Protein AF-A0A6G1IU96-F1 (afdb_monomer_lite)

Foldseek 3Di:
DDDDDDDDDDDDDDDDDDDDDDDDDDDDDDDDDDDDDDDDDDDDDDDDDDDDDDDDDPDPDPPDPPPPPPPDDDCPPVVVVVVVVVVVVVVVVVVVVVVLLVLQVPQPPHPNPDPDDDDDPPPDSVRSVVSSVVSVVVVVVVVVVVVVVVVVVVVVVVVVVVD

Organism: NCBI:txid1168545

Sequence (163 aa):
MEYTFDTFPTVSPLASPTEAPGTFPLFESPSPEYSPKHEPSSPTPTPAWPQEPVPHRPARRGGRPRLNRSISDQSSCSDKGRIAHKQVERKYREGLNAELDRLRRSIPTLPRGDEGKFGHARLSKTMVLASAIDYIHKIEQEREVALQELERLREIRARRQRQ

Secondary structure (DSSP, 8-state):
-----PPPPPPPPPPPP-------------------------------------------------------SSSHHHHHHHHHHHHHHHHHHHHHHHHHHHHHHH-TTS----SSSS------HHHHHHHHHHHHHHHHHHHHHHHHHHHHHHHHHHHHTT-

Radius of gyration: 34.53 Å; chains: 1; bounding box: 59×48×107 Å

Structure (mmCIF, N/CA/C/O backbone):
data_AF-A0A6G1IU96-F1
#
_entry.id   AF-A0A6G1IU96-F1
#
loop_
_atom_site.group_PDB
_atom_site.id
_atom_sit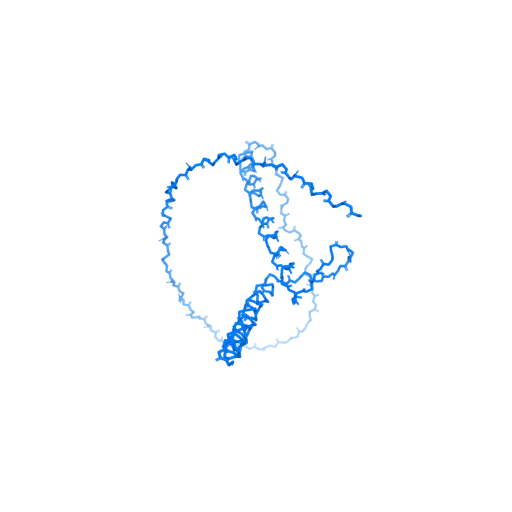e.type_symbol
_atom_site.label_atom_id
_atom_site.label_alt_id
_atom_site.label_comp_id
_atom_site.label_asym_id
_atom_site.label_entity_id
_atom_site.label_seq_id
_atom_site.pdbx_PDB_ins_code
_atom_site.Cartn_x
_atom_site.Cartn_y
_atom_site.Cartn_z
_atom_site.occupancy
_atom_site.B_iso_or_equiv
_atom_site.auth_seq_id
_atom_site.auth_comp_id
_atom_site.auth_asym_id
_atom_site.auth_atom_id
_atom_site.pdbx_PDB_model_num
ATOM 1 N N . MET A 1 1 ? 24.244 -17.919 41.142 1.00 51.38 1 MET A N 1
ATOM 2 C CA . MET A 1 1 ? 24.063 -17.510 39.734 1.00 51.38 1 MET A CA 1
ATOM 3 C C . MET A 1 1 ? 24.322 -16.019 39.688 1.00 51.38 1 MET A C 1
ATOM 5 O O . MET A 1 1 ? 23.426 -15.245 39.998 1.00 51.38 1 MET A O 1
ATOM 9 N N . GLU A 1 2 ? 25.574 -15.637 39.462 1.00 51.53 2 GLU A N 1
ATOM 10 C CA . GLU A 1 2 ? 25.982 -14.233 39.409 1.00 51.53 2 GLU A CA 1
ATOM 11 C C . GLU A 1 2 ? 25.766 -13.724 37.983 1.00 51.53 2 GLU A C 1
ATOM 13 O O . GLU A 1 2 ? 26.271 -14.313 37.031 1.00 51.53 2 GLU A O 1
ATOM 18 N N . TYR A 1 3 ? 24.943 -12.686 37.834 1.00 51.50 3 TYR A N 1
ATOM 19 C CA . TYR A 1 3 ? 24.661 -12.054 36.548 1.00 51.50 3 TYR A CA 1
ATOM 20 C C . TYR A 1 3 ? 25.637 -10.895 36.341 1.00 51.50 3 TYR A C 1
ATOM 22 O O . TYR A 1 3 ? 25.484 -9.829 36.937 1.00 51.50 3 TYR A O 1
ATOM 30 N N . THR A 1 4 ? 26.640 -11.100 35.491 1.00 61.41 4 THR A N 1
ATOM 31 C CA . THR A 1 4 ? 27.487 -10.033 34.953 1.00 61.41 4 THR A CA 1
ATOM 32 C C . THR A 1 4 ? 26.730 -9.315 33.836 1.00 61.41 4 THR A C 1
ATOM 34 O O . THR A 1 4 ? 26.402 -9.920 32.818 1.00 61.41 4 THR A O 1
ATOM 37 N N . PHE A 1 5 ? 26.425 -8.032 34.031 1.00 55.56 5 PHE A N 1
ATOM 38 C CA . PHE A 1 5 ? 25.912 -7.167 32.969 1.00 55.56 5 PHE A CA 1
ATOM 39 C C . PHE A 1 5 ? 27.075 -6.727 32.074 1.00 55.56 5 PHE A C 1
ATOM 41 O O . PHE A 1 5 ? 27.964 -6.003 32.523 1.00 55.56 5 PHE A O 1
ATOM 48 N N . ASP A 1 6 ? 27.056 -7.150 30.811 1.00 55.53 6 ASP A N 1
ATOM 49 C CA . ASP A 1 6 ? 27.991 -6.661 29.802 1.00 55.53 6 ASP A CA 1
ATOM 50 C C . ASP A 1 6 ? 27.738 -5.179 29.506 1.00 55.53 6 ASP A C 1
ATOM 52 O O . ASP A 1 6 ? 26.623 -4.731 29.226 1.00 55.53 6 ASP A O 1
ATOM 56 N N . THR A 1 7 ? 28.818 -4.410 29.590 1.00 66.81 7 THR A N 1
ATOM 57 C CA . THR A 1 7 ? 28.872 -2.982 29.284 1.00 66.81 7 THR A CA 1
ATOM 58 C C . THR A 1 7 ? 28.918 -2.804 27.767 1.00 66.81 7 THR A C 1
ATOM 60 O O . THR A 1 7 ? 29.871 -3.228 27.117 1.00 66.81 7 THR A O 1
ATOM 63 N N . PHE A 1 8 ? 27.895 -2.176 27.186 1.00 59.31 8 PHE A N 1
ATOM 64 C CA . PHE A 1 8 ? 27.873 -1.842 25.759 1.00 59.31 8 PHE A CA 1
ATOM 65 C C . PHE A 1 8 ? 28.824 -0.670 25.451 1.00 59.31 8 PHE A C 1
ATOM 67 O O . PHE A 1 8 ? 28.847 0.304 26.208 1.00 59.31 8 PHE A O 1
ATOM 74 N N . PRO A 1 9 ? 29.583 -0.703 24.338 1.00 57.72 9 PRO A N 1
ATOM 75 C CA . PRO A 1 9 ? 30.444 0.406 23.954 1.00 57.72 9 PRO A CA 1
ATOM 76 C C . PRO A 1 9 ? 29.637 1.587 23.394 1.00 57.72 9 PRO A C 1
ATOM 78 O O . PRO A 1 9 ? 28.821 1.448 22.482 1.00 57.72 9 PRO A O 1
ATOM 81 N N . THR A 1 10 ? 29.924 2.767 23.941 1.00 57.56 10 THR A N 1
ATOM 82 C CA . THR A 1 10 ? 29.482 4.088 23.485 1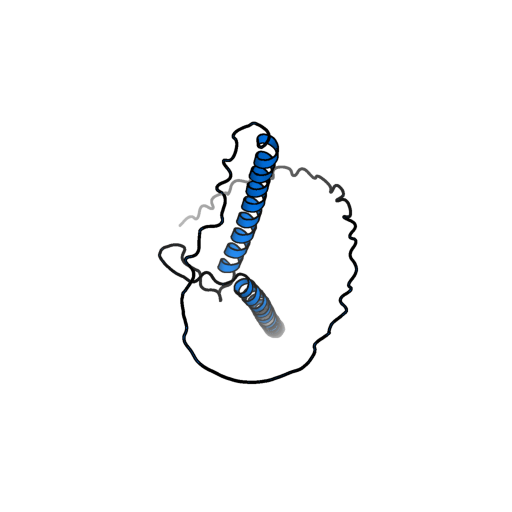.00 57.56 10 THR A CA 1
ATOM 83 C C . THR A 1 10 ? 29.947 4.358 22.053 1.00 57.56 10 THR A C 1
ATOM 85 O O . THR A 1 10 ? 31.146 4.438 21.792 1.00 57.56 10 THR A O 1
ATOM 88 N N . VAL A 1 11 ? 29.004 4.555 21.130 1.00 63.59 11 VAL A N 1
ATOM 89 C CA . VAL A 1 11 ? 29.277 5.092 19.790 1.00 63.59 11 VAL A CA 1
ATOM 90 C C . VAL A 1 11 ? 29.044 6.604 19.779 1.00 63.59 11 VAL A C 1
ATOM 92 O O . VAL A 1 11 ? 27.946 7.082 20.059 1.00 63.59 11 VAL A O 1
ATOM 95 N N . SER A 1 12 ? 30.097 7.361 19.471 1.00 64.38 12 SER A N 1
ATOM 96 C CA . SER A 1 12 ? 30.049 8.814 19.271 1.00 64.38 12 SER A CA 1
ATOM 97 C C . SER A 1 12 ? 29.332 9.172 17.959 1.00 64.38 12 SER A C 1
ATOM 99 O O . SER A 1 12 ? 29.565 8.502 16.949 1.00 64.38 12 SER A O 1
ATOM 101 N N . PRO A 1 13 ? 28.510 10.237 17.914 1.00 58.91 13 PRO A N 1
ATOM 102 C CA . PRO A 1 13 ? 27.859 10.668 16.681 1.00 58.91 13 PRO A CA 1
ATOM 103 C C . PRO A 1 13 ? 28.824 11.462 15.783 1.00 58.91 13 PRO A C 1
ATOM 105 O O . PRO A 1 13 ? 29.422 12.454 16.198 1.00 58.91 13 PRO A O 1
ATOM 108 N N . LEU A 1 14 ? 28.954 11.005 14.535 1.00 51.31 14 LEU A N 1
ATOM 109 C CA . LEU A 1 14 ? 29.665 11.667 13.441 1.00 51.31 14 LEU A CA 1
ATOM 110 C C . LEU A 1 14 ? 28.812 12.815 12.876 1.00 51.31 14 LEU A C 1
ATOM 112 O O . LEU A 1 14 ? 27.608 12.669 12.675 1.00 51.31 14 LEU A O 1
ATOM 116 N N . ALA A 1 15 ? 29.464 13.953 12.647 1.00 46.91 15 ALA A N 1
ATOM 117 C CA . ALA A 1 15 ? 28.887 15.231 12.255 1.00 46.91 15 ALA A CA 1
ATOM 118 C C . ALA A 1 15 ? 28.085 15.204 10.938 1.00 46.91 15 ALA A C 1
ATOM 120 O O . ALA A 1 15 ? 28.508 14.624 9.938 1.00 46.91 15 ALA A O 1
ATOM 121 N N . SER A 1 16 ? 26.964 15.926 10.938 1.00 47.56 16 SER A N 1
ATOM 122 C CA . SER A 1 16 ? 26.164 16.273 9.761 1.00 47.56 16 SER A CA 1
ATOM 123 C C . SER A 1 16 ? 26.735 17.510 9.055 1.00 47.56 16 SER A C 1
ATOM 125 O O . SER A 1 16 ? 26.934 18.529 9.720 1.00 47.56 16 SER A O 1
ATOM 127 N N . PRO A 1 17 ? 26.915 17.506 7.724 1.00 55.84 17 PRO A N 1
ATOM 128 C CA . PRO A 1 17 ? 26.960 18.737 6.949 1.00 55.84 17 PRO A CA 1
ATOM 129 C C . PRO A 1 17 ? 25.541 19.165 6.545 1.00 55.84 17 PRO A C 1
ATOM 131 O O . PRO A 1 17 ? 24.825 18.466 5.830 1.00 55.84 17 PRO A O 1
ATOM 134 N N . THR A 1 18 ? 25.151 20.336 7.044 1.00 48.56 18 THR A N 1
ATOM 135 C CA . THR A 1 18 ? 23.975 21.111 6.640 1.00 48.56 18 THR A CA 1
ATOM 136 C C . THR A 1 18 ? 24.271 21.809 5.312 1.00 48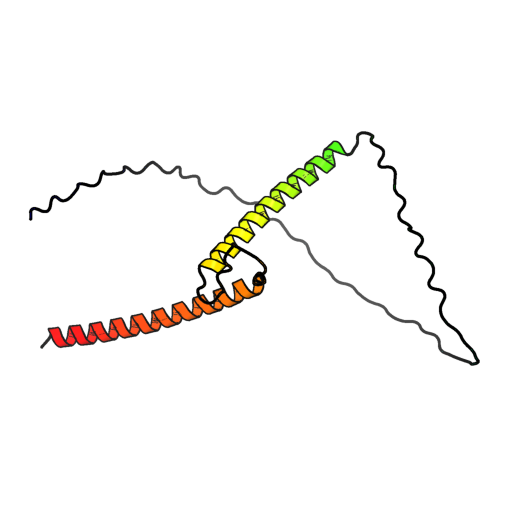.56 18 THR A C 1
ATOM 138 O O . THR A 1 18 ? 25.060 22.750 5.291 1.00 48.56 18 THR A O 1
ATOM 141 N N . GLU A 1 19 ? 23.610 21.406 4.227 1.00 44.75 19 GLU A N 1
ATOM 142 C CA . GLU A 1 19 ? 23.490 22.224 3.014 1.00 44.75 19 GLU A CA 1
ATOM 143 C C . GLU A 1 19 ? 22.021 22.583 2.774 1.00 44.75 19 GLU A C 1
ATOM 145 O O . GLU A 1 19 ? 21.124 21.739 2.775 1.00 44.75 19 GLU A O 1
ATOM 150 N N . ALA A 1 20 ? 21.797 23.887 2.643 1.00 57.66 20 ALA A N 1
ATOM 151 C CA . ALA A 1 20 ? 20.512 24.538 2.466 1.00 57.66 20 ALA A CA 1
ATOM 152 C C . ALA A 1 20 ? 20.076 24.539 0.978 1.00 57.66 20 ALA A C 1
ATOM 154 O O . ALA A 1 20 ? 20.901 24.326 0.088 1.00 57.66 20 ALA A O 1
ATOM 155 N N . PRO A 1 21 ? 18.782 24.775 0.692 1.00 48.44 21 PRO A N 1
ATOM 156 C CA . PRO A 1 21 ? 18.153 24.447 -0.585 1.00 48.44 21 PRO A CA 1
ATOM 157 C C . PRO A 1 21 ? 18.336 25.540 -1.650 1.00 48.44 21 PRO A C 1
ATOM 159 O O . PRO A 1 21 ? 17.921 26.683 -1.470 1.00 48.44 21 PRO A O 1
ATOM 162 N N . GLY A 1 22 ? 18.908 25.162 -2.795 1.00 42.25 22 GLY A N 1
ATOM 163 C CA . GLY A 1 22 ? 18.990 25.988 -3.999 1.00 42.25 22 GLY A CA 1
ATOM 164 C C . GLY A 1 22 ? 17.837 25.710 -4.966 1.00 42.25 22 GLY A C 1
ATOM 165 O O . GLY A 1 22 ? 17.818 24.688 -5.641 1.00 42.25 22 GLY A O 1
ATOM 166 N N . THR A 1 23 ? 16.880 26.635 -4.993 1.00 46.59 23 THR A N 1
ATOM 167 C CA . THR A 1 23 ? 16.119 27.147 -6.149 1.00 46.59 23 THR A CA 1
ATOM 168 C C . THR A 1 23 ? 15.955 26.227 -7.374 1.00 46.59 23 THR A C 1
ATOM 170 O O . THR A 1 23 ? 16.818 26.167 -8.247 1.00 46.59 23 THR A O 1
ATOM 173 N N . PHE A 1 24 ? 14.782 25.601 -7.515 1.00 53.94 24 PHE A N 1
ATOM 174 C CA . PHE A 1 24 ? 14.333 25.021 -8.787 1.00 53.94 24 PHE A CA 1
ATOM 175 C C . PHE A 1 24 ? 13.712 26.116 -9.676 1.00 53.94 24 PHE A C 1
ATOM 177 O O . PHE A 1 24 ? 12.872 26.870 -9.180 1.00 53.94 24 PHE A O 1
ATOM 184 N N . PRO A 1 25 ? 14.066 26.226 -10.971 1.00 49.16 25 PRO A N 1
ATOM 185 C CA . PRO A 1 25 ? 13.386 27.143 -11.875 1.00 49.16 25 PRO A CA 1
ATOM 186 C C . PRO A 1 25 ? 11.974 26.636 -12.205 1.00 49.16 25 PRO A C 1
ATOM 188 O O . PRO A 1 25 ? 11.770 25.488 -12.602 1.00 49.16 25 PRO A O 1
ATOM 191 N N . LEU A 1 26 ? 11.013 27.541 -12.027 1.00 47.16 26 LEU A N 1
ATOM 192 C CA . LEU A 1 26 ? 9.609 27.453 -12.414 1.00 47.16 26 LEU A CA 1
ATOM 193 C C . LEU A 1 26 ? 9.507 27.177 -13.924 1.00 47.16 26 LEU A C 1
ATOM 195 O O . LEU A 1 26 ? 9.834 28.039 -14.736 1.00 47.16 26 LEU A O 1
ATOM 199 N N . PHE A 1 27 ? 9.092 25.966 -14.303 1.00 45.59 27 PHE A N 1
ATOM 200 C CA . PHE A 1 27 ? 8.837 25.619 -15.700 1.00 45.59 27 PHE A CA 1
ATOM 201 C C . PHE A 1 27 ? 7.433 26.099 -16.075 1.00 45.59 27 PHE A C 1
ATOM 203 O O . PHE A 1 27 ? 6.423 25.535 -15.654 1.00 45.59 27 PHE A O 1
ATOM 210 N N . GLU A 1 28 ? 7.399 27.193 -16.821 1.00 41.34 28 GLU A N 1
ATOM 211 C CA . GLU A 1 28 ? 6.205 27.845 -17.338 1.00 41.34 28 GLU A CA 1
ATOM 212 C C . GLU A 1 28 ? 5.563 26.970 -18.429 1.00 41.34 28 GLU A C 1
ATOM 214 O O . GLU A 1 28 ? 6.213 26.539 -19.383 1.00 41.34 28 GLU A O 1
ATOM 219 N N . SER A 1 29 ? 4.282 26.649 -18.254 1.00 54.03 29 SER A N 1
ATOM 220 C CA . SER A 1 29 ? 3.480 25.881 -19.205 1.00 54.03 29 SER A CA 1
ATOM 221 C C . SER A 1 29 ? 2.753 26.833 -20.152 1.00 54.03 29 SER A C 1
ATOM 223 O O . SER A 1 29 ? 2.160 27.801 -19.676 1.00 54.03 29 SER A O 1
ATOM 225 N N . PRO A 1 30 ? 2.700 26.528 -21.458 1.00 46.88 30 PRO A N 1
ATOM 226 C CA . PRO A 1 30 ? 1.537 26.930 -22.236 1.00 46.88 30 PRO A CA 1
ATOM 227 C C . PRO A 1 30 ? 0.906 25.743 -22.981 1.00 46.88 30 PRO A C 1
ATOM 229 O O . PRO A 1 30 ? 1.428 25.228 -23.968 1.00 46.88 30 PRO A O 1
ATOM 232 N N . SER A 1 31 ? -0.276 25.348 -22.514 1.00 45.44 31 SER A N 1
ATOM 233 C CA . SER A 1 31 ? -1.398 24.914 -23.360 1.00 45.44 31 SER A CA 1
ATOM 234 C C . SER A 1 31 ? -2.485 25.977 -23.176 1.00 45.44 31 SER A C 1
ATOM 236 O O . SER A 1 31 ? -2.613 26.469 -22.051 1.00 45.44 31 SER A O 1
ATOM 238 N N . PRO A 1 32 ? -3.225 26.394 -24.218 1.00 54.31 32 PRO A N 1
ATOM 239 C CA . PRO A 1 32 ? -4.225 25.559 -24.903 1.00 54.31 32 PRO A CA 1
ATOM 240 C C . PRO A 1 32 ? -4.177 25.801 -26.446 1.00 54.31 32 PRO A C 1
ATOM 242 O O . PRO A 1 32 ? -3.294 26.499 -26.919 1.00 54.31 32 PRO A O 1
ATOM 245 N N . GLU A 1 33 ? -4.975 25.238 -27.359 1.00 33.69 33 GLU A N 1
ATOM 246 C CA . GLU A 1 33 ? -6.428 25.119 -27.353 1.00 33.69 33 GLU A CA 1
ATOM 247 C C . GLU A 1 33 ? -6.932 24.303 -28.565 1.00 33.69 33 GLU A C 1
ATOM 249 O O . GLU A 1 33 ? -6.256 24.111 -29.575 1.00 33.69 33 GLU A O 1
ATOM 254 N N . TYR A 1 34 ? -8.151 23.804 -28.401 1.00 47.03 34 TYR A N 1
ATOM 255 C CA . TYR A 1 34 ? -8.944 22.919 -29.249 1.00 47.03 34 TYR A CA 1
ATOM 256 C C . TYR A 1 34 ? -9.460 23.585 -30.544 1.00 47.03 34 TYR A C 1
ATOM 258 O O . TYR A 1 34 ? -9.914 24.726 -30.516 1.00 47.03 34 TYR A O 1
ATOM 266 N N . SER A 1 35 ? -9.580 22.821 -31.640 1.00 44.59 35 SER A N 1
ATOM 267 C CA . SER A 1 35 ? -10.675 23.006 -32.617 1.00 44.59 35 SER A CA 1
ATOM 268 C C . SER A 1 35 ? -10.891 21.790 -33.533 1.00 44.59 35 SER A C 1
ATOM 270 O O . SER A 1 35 ? -10.026 21.481 -34.351 1.00 44.59 35 SER A O 1
ATOM 272 N N . PRO A 1 36 ? -12.062 21.127 -33.448 1.00 54.78 36 PRO A N 1
ATOM 273 C CA . PRO 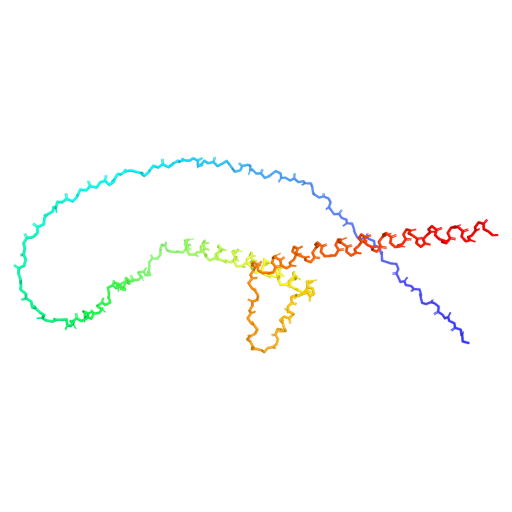A 1 36 ? -12.522 20.145 -34.428 1.00 54.78 36 PRO A CA 1
ATOM 274 C C . PRO A 1 36 ? -13.904 20.511 -35.006 1.00 54.78 36 PRO A C 1
ATOM 276 O O . PRO A 1 36 ? -14.899 20.376 -34.300 1.00 54.78 36 PRO A O 1
ATOM 279 N N . LYS A 1 37 ? -13.987 20.920 -36.283 1.00 41.66 37 LYS A N 1
ATOM 280 C CA . LYS A 1 37 ? -15.202 20.938 -37.147 1.00 41.66 37 LYS A CA 1
ATOM 281 C C . LYS A 1 37 ? -14.705 20.909 -38.612 1.00 41.66 37 LYS A C 1
ATOM 283 O O . LYS A 1 37 ? -13.760 21.626 -38.906 1.00 41.66 37 LYS A O 1
ATOM 288 N N . HIS A 1 38 ? -15.165 20.092 -39.563 1.00 36.91 38 HIS A N 1
ATOM 289 C CA . HIS A 1 38 ? -16.532 19.844 -40.026 1.00 36.91 38 HIS A CA 1
ATOM 290 C C . HIS A 1 38 ? -16.623 18.525 -40.843 1.00 36.91 38 HIS A C 1
ATOM 292 O O . HIS A 1 38 ? -15.778 18.262 -41.694 1.00 36.91 38 HIS A O 1
ATOM 298 N N . GLU A 1 39 ? -17.681 17.745 -40.613 1.00 39.25 39 GLU A N 1
ATOM 299 C CA . GLU A 1 39 ? -18.346 16.842 -41.582 1.00 39.25 39 GLU A CA 1
ATOM 300 C C . GLU A 1 39 ? -19.373 17.652 -42.423 1.00 39.25 39 GLU A C 1
ATOM 302 O O . GLU A 1 39 ? -19.584 18.824 -42.091 1.00 39.25 39 GLU A O 1
ATOM 307 N N . PRO A 1 40 ? -20.173 17.088 -43.363 1.00 54.06 40 PRO A N 1
ATOM 308 C CA . PRO A 1 40 ? -20.043 15.909 -44.245 1.00 54.06 40 PRO A CA 1
ATOM 309 C C . PRO A 1 40 ? -20.412 16.243 -45.719 1.00 54.06 40 PRO A C 1
ATOM 311 O O . PRO A 1 40 ? -20.987 17.291 -46.009 1.00 54.06 40 PRO A O 1
ATOM 314 N N . SER A 1 41 ? -20.187 15.338 -46.681 1.00 36.09 41 SER A N 1
ATOM 315 C CA . SER A 1 41 ? -20.925 15.357 -47.966 1.00 36.09 41 SER A CA 1
ATOM 316 C C . SER A 1 41 ? -21.003 13.962 -48.592 1.00 36.09 41 SER A C 1
ATOM 318 O O . SER A 1 41 ? -20.053 13.496 -49.214 1.00 36.09 41 SER A O 1
ATOM 320 N N . SER A 1 42 ? -22.158 13.313 -48.447 1.00 45.56 42 SER A N 1
ATOM 321 C CA . SER A 1 42 ? -22.596 12.200 -49.302 1.00 45.56 42 SER A CA 1
ATOM 322 C C . SER A 1 42 ? -23.222 12.741 -50.595 1.00 45.56 42 SER A C 1
ATOM 324 O O . SER A 1 42 ? -23.801 13.829 -50.579 1.00 45.56 42 SER A O 1
ATOM 326 N N . PRO A 1 43 ? -23.228 11.950 -51.679 1.00 48.97 43 PRO A N 1
ATOM 327 C CA . PRO A 1 43 ? -24.462 11.811 -52.452 1.00 48.97 43 PRO A CA 1
ATOM 328 C C . PRO A 1 43 ? -24.877 10.347 -52.702 1.00 48.97 43 PRO A C 1
ATOM 330 O O . PRO A 1 43 ? -24.064 9.427 -52.729 1.00 48.97 43 PRO A O 1
ATOM 333 N N . THR A 1 44 ? -26.194 10.191 -52.830 1.00 45.91 44 THR A N 1
ATOM 334 C CA . THR A 1 44 ? -27.057 8.992 -52.777 1.00 45.91 44 THR A CA 1
ATOM 335 C C . THR A 1 44 ? -27.129 8.225 -54.149 1.00 45.91 44 THR A C 1
ATOM 337 O O . THR A 1 44 ? -26.244 8.441 -54.969 1.00 45.91 44 THR A O 1
ATOM 340 N N . PRO A 1 45 ? -28.085 7.303 -54.461 1.00 52.41 45 PRO A N 1
ATOM 341 C CA . PRO A 1 45 ? -27.868 5.846 -54.615 1.00 52.41 45 PRO A CA 1
ATOM 342 C C . PRO A 1 45 ? -28.217 5.190 -55.997 1.00 52.41 45 PRO A C 1
ATOM 344 O O . PRO A 1 45 ? -28.899 5.784 -56.827 1.00 52.41 45 PRO A O 1
ATOM 347 N N . THR A 1 46 ? -27.933 3.867 -56.109 1.00 41.31 46 THR A N 1
ATOM 348 C CA . THR A 1 46 ? -28.563 2.775 -56.946 1.00 41.31 46 THR A CA 1
ATOM 349 C C . THR A 1 46 ? -28.295 2.685 -58.474 1.00 41.31 46 THR A C 1
ATOM 351 O O . THR A 1 46 ? -28.033 3.728 -59.062 1.00 41.31 46 THR A O 1
ATOM 354 N N . PRO A 1 47 ? -28.425 1.505 -59.171 1.00 50.16 47 PRO A N 1
ATOM 355 C CA . PRO A 1 47 ? -28.852 0.143 -58.745 1.00 50.16 47 PRO A CA 1
ATOM 356 C C . PRO A 1 47 ? -28.056 -1.109 -59.271 1.00 50.16 47 PRO A C 1
ATOM 358 O O . PRO A 1 47 ? -27.244 -1.025 -60.181 1.00 50.16 47 PRO A O 1
ATOM 361 N N . ALA A 1 48 ? -28.364 -2.264 -58.639 1.00 39.00 48 ALA A N 1
ATOM 362 C CA . ALA A 1 48 ? -28.299 -3.721 -58.970 1.00 39.00 48 ALA A CA 1
ATOM 363 C C . ALA A 1 48 ? -27.852 -4.204 -60.390 1.00 39.00 48 ALA A C 1
ATOM 365 O O . ALA A 1 48 ? -28.204 -3.564 -61.372 1.00 39.00 48 ALA A O 1
ATOM 366 N N . TRP A 1 49 ? -27.153 -5.333 -60.656 1.00 41.28 49 TRP A N 1
ATOM 367 C CA . TRP A 1 49 ? -27.126 -6.742 -60.157 1.00 41.28 49 TRP A CA 1
ATOM 368 C C . TRP A 1 49 ? -25.748 -7.443 -60.516 1.00 41.28 49 TRP A C 1
ATOM 370 O O . TRP A 1 49 ? -24.814 -6.714 -60.827 1.00 41.28 49 TRP A O 1
ATOM 380 N N . PRO A 1 50 ? -25.554 -8.796 -60.571 1.00 55.28 50 PRO A N 1
ATOM 381 C CA . PRO A 1 50 ? -25.127 -9.703 -59.484 1.00 55.28 50 PRO A CA 1
ATOM 382 C C . PRO A 1 50 ? -23.869 -10.601 -59.768 1.00 55.28 50 PRO A C 1
ATOM 384 O O . PRO A 1 50 ? -23.480 -10.799 -60.912 1.00 55.28 50 PRO A O 1
ATOM 387 N N . GLN A 1 51 ? -23.375 -11.272 -58.707 1.00 45.50 51 GLN A N 1
ATOM 388 C CA . GLN A 1 51 ? -22.584 -12.537 -58.628 1.00 45.50 51 GLN A CA 1
ATOM 389 C C . GLN A 1 51 ? -21.064 -12.530 -58.275 1.00 45.50 51 GLN A C 1
ATOM 391 O O . GLN A 1 51 ? -20.269 -11.737 -58.762 1.00 45.50 51 GLN A O 1
ATOM 396 N N . GLU A 1 52 ? -20.759 -13.477 -57.367 1.00 43.56 52 GLU A N 1
ATOM 397 C CA . GLU A 1 52 ? -19.555 -13.961 -56.637 1.00 43.56 52 GLU A CA 1
ATOM 398 C C . GLU A 1 52 ? -18.318 -14.405 -57.470 1.00 43.56 52 GLU A C 1
ATOM 400 O O . GLU A 1 52 ? -18.450 -14.456 -58.691 1.00 43.56 52 GLU A O 1
ATOM 405 N N . PRO A 1 53 ? -17.152 -14.838 -56.885 1.00 46.62 53 PRO A N 1
ATOM 406 C CA . PRO A 1 53 ? -16.801 -15.103 -55.465 1.00 46.62 53 PRO A CA 1
ATOM 407 C C . PRO A 1 53 ? -15.453 -14.499 -54.948 1.00 46.62 53 PRO A C 1
ATOM 409 O O . PRO A 1 53 ? -14.585 -14.057 -55.696 1.00 46.62 53 PRO A O 1
ATOM 412 N N . VAL A 1 54 ? -15.253 -14.533 -53.621 1.00 54.25 54 VAL A N 1
ATOM 413 C CA . VAL A 1 54 ? -13.997 -14.274 -52.851 1.00 54.25 54 VAL A CA 1
ATOM 414 C C . VAL A 1 54 ? -13.076 -15.530 -52.852 1.00 54.25 54 VAL A C 1
ATOM 416 O O . VAL A 1 54 ? -13.598 -16.596 -53.169 1.00 54.25 54 VAL A O 1
ATOM 419 N N . PRO A 1 55 ? -11.789 -15.554 -52.393 1.00 52.50 55 PRO A N 1
ATOM 420 C CA . PRO A 1 55 ? -10.833 -14.498 -52.012 1.00 52.50 55 PRO A CA 1
ATOM 421 C C . PRO A 1 55 ? -9.364 -14.760 -52.484 1.00 52.50 55 PRO A C 1
ATOM 423 O O . PRO A 1 55 ? -8.709 -15.693 -52.017 1.00 52.50 55 PRO A O 1
ATOM 426 N N . HIS A 1 56 ? -8.733 -13.876 -53.268 1.00 51.31 56 HIS A N 1
ATOM 427 C CA . HIS A 1 56 ? -7.261 -13.890 -53.385 1.00 51.31 56 HIS A CA 1
ATOM 428 C C . HIS A 1 56 ? -6.636 -12.972 -52.335 1.00 51.31 56 HIS A C 1
ATOM 430 O O . HIS A 1 56 ? -6.595 -11.756 -52.491 1.00 51.31 56 HIS A O 1
ATOM 436 N N . ARG A 1 57 ? -6.135 -13.566 -51.245 1.00 59.59 57 ARG A N 1
ATOM 437 C CA . ARG A 1 57 ? -5.309 -12.878 -50.243 1.00 59.59 57 ARG A CA 1
ATOM 438 C C . ARG A 1 57 ? -4.022 -12.409 -50.943 1.00 59.59 57 ARG A C 1
ATOM 440 O O . ARG A 1 57 ? -3.221 -13.267 -51.321 1.00 59.59 57 ARG A O 1
ATOM 447 N N . PRO A 1 58 ? -3.778 -11.101 -51.144 1.00 55.25 58 PRO A N 1
ATOM 448 C CA . PRO A 1 58 ? -2.540 -10.678 -51.773 1.00 55.25 58 PRO A CA 1
ATOM 449 C C . PRO A 1 58 ? -1.388 -10.992 -50.819 1.00 55.25 58 PRO A C 1
ATOM 451 O O . PRO A 1 58 ? -1.392 -10.594 -49.649 1.00 55.25 58 PRO A O 1
ATOM 454 N N . ALA A 1 59 ? -0.409 -11.743 -51.324 1.00 59.38 59 ALA A N 1
ATOM 455 C CA . ALA A 1 59 ? 0.852 -11.988 -50.649 1.00 59.38 59 ALA A CA 1
ATOM 456 C C . ALA A 1 59 ? 1.409 -10.647 -50.155 1.00 59.38 59 ALA A C 1
ATOM 458 O O . ALA A 1 59 ? 1.652 -9.736 -50.950 1.00 59.38 59 ALA A O 1
ATOM 459 N N . ARG A 1 60 ? 1.577 -10.505 -48.834 1.00 60.38 60 ARG A N 1
ATOM 460 C CA . ARG A 1 60 ? 2.197 -9.326 -48.225 1.00 60.38 60 ARG A CA 1
ATOM 461 C C . ARG A 1 60 ? 3.645 -9.247 -48.703 1.00 60.38 60 ARG A C 1
ATOM 463 O O . ARG A 1 60 ? 4.543 -9.818 -48.091 1.00 60.38 60 ARG A O 1
ATOM 470 N N . ARG A 1 61 ? 3.865 -8.545 -49.814 1.00 60.31 61 ARG A N 1
ATOM 471 C CA . ARG A 1 61 ? 5.189 -8.125 -50.269 1.00 60.31 61 ARG A CA 1
ATOM 472 C C . ARG A 1 61 ? 5.770 -7.245 -49.167 1.00 60.31 61 ARG A C 1
ATOM 474 O O . ARG A 1 61 ? 5.184 -6.224 -48.812 1.00 60.31 61 ARG A O 1
ATOM 481 N N . GLY A 1 62 ? 6.874 -7.691 -48.574 1.00 61.41 62 GLY A N 1
ATOM 482 C CA . GLY A 1 62 ? 7.595 -6.970 -47.532 1.00 61.41 62 GLY A CA 1
ATOM 483 C C . GLY A 1 62 ? 8.066 -5.611 -48.041 1.00 61.41 62 GLY A C 1
ATOM 484 O O . GLY A 1 62 ? 9.143 -5.495 -48.607 1.00 61.41 62 GLY A O 1
ATOM 485 N N . GLY A 1 63 ? 7.254 -4.579 -47.825 1.00 57.25 63 GLY A N 1
ATOM 486 C CA . GLY A 1 63 ? 7.547 -3.186 -48.157 1.00 57.25 63 GLY A CA 1
ATOM 487 C C . GLY A 1 63 ? 8.348 -2.470 -47.074 1.00 57.25 63 GLY A C 1
ATOM 488 O O . GLY A 1 63 ? 8.018 -1.344 -46.718 1.00 57.25 63 GLY A O 1
ATOM 489 N N . ARG A 1 64 ? 9.376 -3.107 -46.503 1.00 67.25 64 ARG A N 1
ATOM 490 C CA . ARG A 1 64 ? 10.380 -2.370 -45.726 1.00 67.25 64 ARG A CA 1
ATOM 491 C C . ARG A 1 64 ? 11.670 -2.350 -46.530 1.00 67.25 64 ARG A C 1
ATOM 493 O O . ARG A 1 64 ? 12.360 -3.369 -46.551 1.00 67.25 64 ARG A O 1
ATOM 500 N N . PRO A 1 65 ? 12.014 -1.219 -47.168 1.00 61.44 65 PRO A N 1
ATOM 501 C CA . PRO A 1 65 ? 13.359 -1.016 -47.669 1.00 61.44 65 PRO A CA 1
ATOM 502 C C . PRO A 1 65 ? 14.326 -1.274 -46.512 1.00 61.44 65 PRO A C 1
ATOM 504 O O . PRO A 1 65 ? 14.265 -0.596 -45.482 1.00 61.44 65 PRO A O 1
ATOM 507 N N . ARG A 1 66 ? 15.194 -2.284 -46.638 1.00 65.25 66 ARG A N 1
ATOM 508 C CA . ARG A 1 66 ? 16.376 -2.366 -45.779 1.00 65.25 66 ARG A CA 1
ATOM 509 C C . ARG A 1 66 ? 17.297 -1.261 -46.268 1.00 65.25 66 ARG A C 1
ATOM 511 O O . ARG A 1 66 ? 18.106 -1.480 -47.160 1.00 65.25 66 ARG A O 1
ATOM 518 N N . LEU A 1 67 ? 17.082 -0.051 -45.750 1.00 58.78 67 LEU A N 1
ATOM 519 C CA . LEU A 1 67 ? 18.009 1.049 -45.946 1.00 58.78 67 LEU A CA 1
ATOM 520 C C . LEU A 1 67 ? 19.345 0.542 -45.407 1.00 58.78 67 LEU A C 1
ATOM 522 O O . LEU A 1 67 ? 19.473 0.277 -44.208 1.00 58.78 67 LEU A O 1
ATOM 526 N N . ASN A 1 68 ? 20.298 0.324 -46.308 1.00 52.09 68 ASN A N 1
ATOM 527 C CA . ASN A 1 68 ? 21.686 0.126 -45.948 1.00 52.09 68 ASN A CA 1
ATOM 528 C C . ASN A 1 68 ? 22.065 1.326 -45.084 1.00 52.09 68 ASN A C 1
ATOM 530 O O . ASN A 1 68 ? 22.171 2.446 -45.577 1.00 52.09 68 ASN A O 1
ATOM 534 N N . ARG A 1 69 ? 22.156 1.088 -43.772 1.00 53.31 69 ARG A N 1
ATOM 535 C CA . ARG A 1 69 ? 22.659 2.037 -42.787 1.00 53.31 69 ARG A CA 1
ATOM 536 C C . ARG A 1 69 ? 24.102 2.291 -43.190 1.00 53.31 69 ARG A C 1
ATOM 538 O O . ARG A 1 69 ? 24.978 1.509 -42.839 1.00 53.31 69 ARG A O 1
ATOM 545 N N . SER A 1 70 ? 24.312 3.318 -44.005 1.00 42.03 70 SER A N 1
ATOM 546 C CA . SER A 1 70 ? 25.627 3.807 -44.373 1.00 42.03 70 SER A CA 1
ATOM 547 C C . SER A 1 70 ? 26.355 4.127 -43.077 1.00 42.03 70 SER A C 1
ATOM 549 O O . SER A 1 70 ? 25.993 5.033 -42.326 1.00 42.03 70 SER A O 1
ATOM 551 N N . ILE A 1 71 ? 27.341 3.289 -42.787 1.00 54.28 71 ILE A N 1
ATOM 552 C CA . ILE A 1 71 ? 28.357 3.495 -41.770 1.00 54.28 71 ILE A CA 1
ATOM 553 C C . ILE A 1 71 ? 29.202 4.656 -42.298 1.00 54.28 71 ILE A C 1
ATOM 555 O O . ILE A 1 71 ? 30.169 4.465 -43.025 1.00 54.28 71 ILE A O 1
ATOM 559 N N . SER A 1 72 ? 28.742 5.878 -42.065 1.00 47.44 72 SER A N 1
ATOM 560 C CA . SER A 1 72 ? 29.498 7.106 -42.305 1.00 47.44 72 SER A CA 1
ATOM 561 C C . SER A 1 72 ? 29.021 8.149 -41.300 1.00 47.44 72 SER A C 1
ATOM 563 O O . SER A 1 72 ? 28.066 8.888 -41.522 1.00 47.44 72 SER A O 1
ATOM 565 N N . ASP A 1 73 ? 29.625 8.076 -40.116 1.00 51.72 73 ASP A N 1
ATOM 566 C CA . ASP A 1 73 ? 30.151 9.214 -39.355 1.00 51.72 73 ASP A CA 1
ATOM 567 C C . ASP A 1 73 ? 29.286 10.463 -39.131 1.00 51.72 73 ASP A C 1
ATOM 569 O O . ASP A 1 73 ? 29.809 11.567 -39.015 1.00 51.72 73 ASP A O 1
ATOM 573 N N . GLN A 1 74 ? 27.973 10.305 -38.936 1.00 50.69 74 GLN A N 1
ATOM 574 C CA . GLN A 1 74 ? 27.136 11.355 -38.321 1.00 50.69 74 GLN A CA 1
ATOM 575 C C . GLN A 1 74 ? 26.173 10.853 -37.226 1.00 50.69 74 GLN A C 1
ATOM 577 O O . GLN A 1 74 ? 25.311 11.595 -36.761 1.00 50.69 74 GLN A O 1
ATOM 582 N N . SER A 1 75 ? 26.306 9.604 -36.755 1.00 51.16 75 SER A N 1
ATOM 583 C CA . SER A 1 75 ? 25.432 9.046 -35.701 1.00 51.16 75 SER A CA 1
ATOM 584 C C . SER A 1 75 ? 26.057 8.992 -34.303 1.00 51.16 75 SER A C 1
ATOM 586 O O . SER A 1 75 ? 25.376 8.637 -33.342 1.00 51.16 75 SER A O 1
ATOM 588 N N . SER A 1 76 ? 27.331 9.356 -34.139 1.00 53.62 76 SER A N 1
ATOM 589 C CA . SER A 1 76 ? 28.035 9.175 -32.862 1.00 53.62 76 SER A CA 1
ATOM 590 C C . SER A 1 76 ? 27.619 10.172 -31.772 1.00 53.62 76 SER A C 1
ATOM 592 O O . SER A 1 76 ? 27.817 9.878 -30.595 1.00 53.62 76 SER A O 1
ATOM 594 N N . CYS A 1 77 ? 27.012 11.316 -32.112 1.00 54.44 77 CYS A N 1
ATOM 595 C CA . CYS A 1 77 ? 26.531 12.288 -31.124 1.00 54.44 77 CYS A CA 1
ATOM 596 C C . CYS A 1 77 ? 25.102 11.982 -30.630 1.00 54.44 77 CYS A C 1
ATOM 598 O O . CYS A 1 77 ? 24.845 12.050 -29.428 1.00 54.44 77 CYS A O 1
ATOM 600 N N . SER A 1 78 ? 24.185 11.566 -31.514 1.00 59.44 78 SER A N 1
ATOM 601 C CA . SER A 1 78 ? 22.787 11.296 -31.138 1.00 59.44 78 SER A CA 1
ATOM 602 C C . SER A 1 78 ? 22.588 9.927 -30.477 1.00 59.44 78 SER A C 1
ATOM 604 O O . SER A 1 78 ? 21.760 9.801 -29.572 1.00 59.44 78 SER A O 1
ATOM 606 N N . ASP A 1 79 ? 23.382 8.914 -30.848 1.00 61.56 79 ASP A N 1
ATOM 607 C CA . ASP A 1 79 ? 23.320 7.595 -30.210 1.00 61.56 79 ASP A CA 1
ATOM 608 C C . ASP A 1 79 ? 23.854 7.644 -28.771 1.00 61.56 79 ASP A C 1
ATOM 610 O O . ASP A 1 79 ? 23.266 7.027 -27.884 1.00 61.56 79 ASP A O 1
ATOM 614 N N . LYS A 1 80 ? 24.891 8.449 -28.493 1.00 65.94 80 LYS A N 1
ATOM 615 C CA . LYS A 1 80 ? 25.399 8.658 -27.124 1.00 65.94 80 LYS A CA 1
ATOM 616 C C . LYS A 1 80 ? 24.349 9.308 -26.220 1.00 65.94 80 LYS A C 1
ATOM 618 O O . LYS A 1 80 ? 24.114 8.811 -25.121 1.00 65.94 80 LYS A O 1
ATOM 623 N N . GLY A 1 81 ? 23.655 10.344 -26.704 1.00 73.25 81 GLY A N 1
ATOM 624 C CA . GLY A 1 81 ? 22.550 10.979 -25.974 1.00 73.25 81 GLY A CA 1
ATOM 625 C C . GLY A 1 81 ? 21.381 10.021 -25.713 1.00 73.25 81 GLY A C 1
ATOM 626 O O . GLY A 1 81 ? 20.849 9.971 -24.604 1.00 73.25 81 GLY A O 1
ATOM 627 N N . ARG A 1 82 ? 21.025 9.179 -26.694 1.00 79.31 82 ARG A N 1
ATOM 628 C CA . ARG A 1 82 ? 19.988 8.143 -26.532 1.00 79.31 82 ARG A CA 1
ATOM 629 C C . ARG A 1 82 ? 20.398 7.043 -25.551 1.00 79.31 82 ARG A C 1
ATOM 631 O O . ARG A 1 82 ? 19.552 6.577 -24.791 1.00 79.31 82 ARG A O 1
ATOM 638 N N . ILE A 1 83 ? 21.658 6.605 -25.565 1.00 78.62 83 ILE A N 1
ATOM 639 C CA . ILE A 1 83 ? 22.179 5.592 -24.632 1.00 78.62 83 ILE A CA 1
ATOM 640 C C . ILE A 1 83 ? 22.181 6.146 -23.203 1.00 78.62 83 ILE A C 1
ATOM 642 O O . ILE A 1 83 ? 21.647 5.490 -22.308 1.00 78.62 83 ILE A O 1
ATOM 646 N N . ALA A 1 84 ? 22.687 7.368 -23.009 1.00 89.06 84 ALA A N 1
ATOM 647 C CA . ALA A 1 84 ? 22.678 8.041 -21.712 1.00 89.06 84 ALA A CA 1
ATOM 648 C C . ALA A 1 84 ? 21.246 8.235 -21.183 1.00 89.06 84 ALA A C 1
ATOM 650 O O . ALA A 1 84 ? 20.954 7.860 -20.048 1.00 89.06 84 ALA A O 1
ATOM 651 N N . HIS A 1 85 ? 20.314 8.708 -22.021 1.00 92.56 85 HIS A N 1
ATOM 652 C CA . HIS A 1 85 ? 18.907 8.840 -21.631 1.00 92.56 85 HIS A CA 1
ATOM 653 C C . HIS A 1 85 ? 18.302 7.487 -21.233 1.00 92.56 85 HIS A C 1
ATOM 655 O O . HIS A 1 85 ? 17.640 7.387 -20.199 1.00 92.56 85 HIS A O 1
ATOM 661 N N . LYS A 1 86 ? 18.522 6.424 -22.015 1.00 95.00 86 LYS A N 1
ATOM 662 C CA . LYS A 1 86 ? 18.012 5.085 -21.679 1.00 95.00 86 LYS A CA 1
ATOM 663 C C . LYS A 1 86 ? 18.549 4.581 -20.343 1.00 95.00 86 LYS A C 1
ATOM 665 O O . LYS A 1 86 ? 17.823 3.887 -19.637 1.00 95.00 86 LYS A O 1
ATOM 670 N N . GLN A 1 87 ? 19.797 4.900 -20.007 1.00 94.94 87 GLN A N 1
ATOM 671 C CA . GLN A 1 87 ? 20.397 4.516 -18.734 1.00 94.94 87 GLN A CA 1
ATOM 672 C C . GLN A 1 87 ? 19.756 5.262 -17.559 1.00 94.94 87 GLN A C 1
ATOM 674 O O . GLN A 1 87 ? 19.394 4.621 -16.573 1.00 94.94 87 GLN A O 1
ATOM 679 N N . VAL A 1 88 ? 19.560 6.578 -17.680 1.00 95.50 88 VAL A N 1
ATOM 680 C CA . VAL A 1 88 ? 18.878 7.384 -16.652 1.00 95.50 88 VAL A CA 1
ATOM 681 C C . VAL A 1 88 ? 17.436 6.911 -16.456 1.00 95.50 88 VAL A C 1
ATOM 683 O O . VAL A 1 88 ? 17.032 6.628 -15.331 1.00 95.50 88 VAL A O 1
ATOM 686 N N . GLU A 1 89 ? 16.688 6.729 -17.546 1.00 97.25 89 GLU A N 1
ATOM 687 C CA . GLU A 1 89 ? 15.301 6.245 -17.509 1.00 97.25 89 GLU A CA 1
ATOM 688 C C . GLU A 1 89 ? 15.201 4.844 -16.895 1.00 97.25 89 GLU A C 1
ATOM 690 O O . GLU A 1 89 ? 14.299 4.555 -16.109 1.00 97.25 89 GLU A 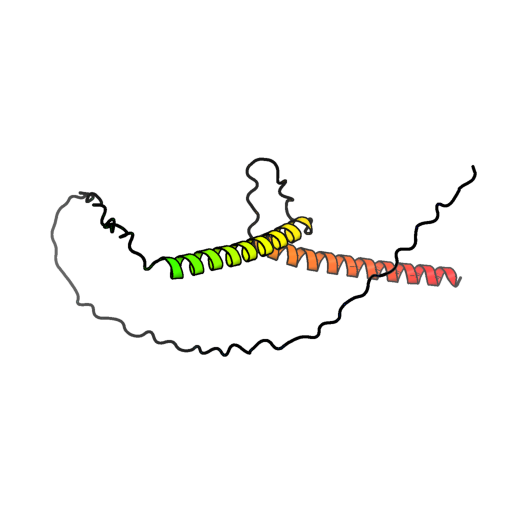O 1
ATOM 695 N N . ARG A 1 90 ? 16.144 3.954 -17.227 1.00 96.62 90 ARG A N 1
ATOM 696 C CA . ARG A 1 90 ? 16.196 2.615 -16.638 1.00 96.62 90 ARG A CA 1
ATOM 697 C C . ARG A 1 90 ? 16.413 2.692 -15.129 1.00 96.62 90 ARG A C 1
ATOM 699 O O . ARG A 1 90 ? 15.623 2.102 -14.400 1.00 96.62 90 ARG A O 1
ATOM 706 N N . LYS A 1 91 ? 17.418 3.450 -14.676 1.00 97.31 91 LYS A N 1
ATOM 707 C CA . LYS A 1 91 ? 17.703 3.640 -13.246 1.00 97.31 91 LYS A CA 1
ATOM 708 C C . LYS A 1 91 ? 16.482 4.198 -12.507 1.00 97.31 91 LYS A C 1
ATOM 710 O O . LYS A 1 91 ? 16.157 3.727 -11.421 1.00 97.31 91 LYS A O 1
ATOM 715 N N . TYR A 1 92 ? 15.777 5.159 -13.109 1.00 97.94 92 TYR A N 1
ATOM 716 C CA . TYR A 1 92 ? 14.540 5.708 -12.551 1.00 97.94 92 TYR A CA 1
ATOM 717 C C . TYR A 1 92 ? 13.449 4.634 -12.398 1.00 97.94 92 TYR A C 1
ATOM 719 O O . TYR A 1 92 ? 12.888 4.467 -11.315 1.00 97.94 92 TYR A O 1
ATOM 727 N N . ARG A 1 93 ? 13.188 3.842 -13.448 1.00 97.56 93 ARG A N 1
ATOM 728 C CA . ARG A 1 93 ? 12.195 2.753 -13.393 1.00 97.56 93 ARG A CA 1
ATOM 729 C C . ARG A 1 93 ? 12.564 1.652 -12.407 1.00 97.56 93 ARG A C 1
ATOM 731 O O . ARG A 1 93 ? 11.666 1.072 -11.802 1.00 97.56 93 ARG A O 1
ATOM 738 N N . GLU A 1 94 ? 13.846 1.330 -12.282 1.00 96.38 94 GLU A N 1
ATOM 739 C CA . GLU A 1 94 ? 14.351 0.358 -11.310 1.00 96.38 94 GLU A CA 1
ATOM 740 C C . GLU A 1 94 ? 14.082 0.829 -9.879 1.00 96.38 94 GLU A C 1
ATOM 742 O O . GLU A 1 94 ? 13.507 0.067 -9.105 1.00 96.38 94 GLU A O 1
ATOM 747 N N . GLY A 1 95 ? 14.385 2.094 -9.562 1.00 96.00 95 GLY A N 1
ATOM 748 C CA . GLY A 1 95 ? 14.068 2.694 -8.261 1.00 96.00 95 GLY A CA 1
ATOM 749 C C . GLY A 1 95 ? 12.570 2.668 -7.952 1.00 96.00 95 GLY A C 1
ATOM 750 O O . GLY A 1 95 ? 12.159 2.152 -6.915 1.00 96.00 95 GLY A O 1
ATOM 751 N N . LEU A 1 96 ? 11.740 3.107 -8.902 1.00 96.62 96 LEU A N 1
ATOM 752 C CA . LEU A 1 96 ? 10.281 3.092 -8.752 1.00 96.62 96 LEU A CA 1
ATOM 753 C C . LEU A 1 96 ? 9.736 1.675 -8.531 1.00 96.62 96 LEU A C 1
ATOM 755 O O . LEU A 1 96 ? 8.854 1.456 -7.702 1.00 96.62 96 LEU A O 1
ATOM 759 N N . ASN A 1 97 ? 10.233 0.691 -9.281 1.00 94.12 97 ASN A N 1
ATOM 760 C CA . ASN A 1 97 ? 9.793 -0.690 -9.104 1.00 94.12 97 ASN A CA 1
ATOM 761 C C . ASN A 1 97 ? 10.261 -1.260 -7.756 1.00 94.12 97 ASN A C 1
ATOM 763 O O . ASN A 1 97 ? 9.488 -1.974 -7.125 1.00 94.12 97 ASN A O 1
ATOM 767 N N . ALA A 1 98 ? 11.462 -0.908 -7.284 1.00 93.69 98 ALA A N 1
ATOM 768 C CA . ALA A 1 98 ? 11.944 -1.313 -5.965 1.00 93.69 98 ALA A CA 1
ATOM 769 C C . ALA A 1 98 ? 11.068 -0.748 -4.833 1.00 93.69 98 ALA A C 1
ATOM 771 O O . ALA A 1 98 ? 10.756 -1.462 -3.878 1.00 93.69 98 ALA A O 1
ATOM 772 N N . GLU A 1 99 ? 10.618 0.503 -4.949 1.00 95.81 99 GLU A N 1
ATOM 773 C CA . GLU A 1 99 ? 9.663 1.102 -4.009 1.00 95.81 99 GLU A CA 1
ATOM 774 C C . GLU A 1 99 ? 8.297 0.405 -4.050 1.00 95.81 99 GLU A C 1
ATOM 776 O O . GLU A 1 99 ? 7.746 0.070 -3.000 1.00 95.81 99 GLU A O 1
ATOM 781 N N . LEU A 1 100 ? 7.777 0.097 -5.244 1.00 93.88 100 LEU A N 1
ATOM 782 C CA . LEU A 1 100 ? 6.540 -0.681 -5.386 1.00 93.88 100 LEU A CA 1
ATOM 783 C C . LEU A 1 100 ? 6.660 -2.082 -4.777 1.00 93.88 100 LEU A C 1
ATOM 785 O O . LEU A 1 100 ? 5.712 -2.572 -4.164 1.00 93.88 100 LEU A O 1
ATOM 789 N N . ASP A 1 101 ? 7.807 -2.735 -4.930 1.00 91.81 101 ASP A N 1
ATOM 790 C CA . ASP A 1 101 ? 8.042 -4.060 -4.362 1.00 91.81 101 ASP A CA 1
ATOM 791 C C . ASP A 1 101 ? 8.197 -3.998 -2.834 1.00 91.81 101 ASP A C 1
ATOM 793 O O . ASP A 1 101 ? 7.680 -4.869 -2.128 1.00 91.81 101 ASP A O 1
ATOM 797 N N . ARG A 1 102 ? 8.804 -2.933 -2.291 1.00 93.81 102 ARG A N 1
ATOM 798 C CA . ARG A 1 102 ? 8.783 -2.652 -0.844 1.00 93.81 102 ARG A CA 1
ATOM 799 C C . ARG A 1 102 ? 7.358 -2.469 -0.328 1.00 93.81 102 ARG A C 1
ATOM 801 O O . ARG A 1 102 ? 7.011 -3.092 0.675 1.00 93.81 102 ARG A O 1
ATOM 808 N N . LEU A 1 103 ? 6.537 -1.690 -1.031 1.00 95.00 103 LEU A N 1
ATOM 809 C CA . LEU A 1 103 ? 5.133 -1.474 -0.676 1.00 95.00 103 LEU A CA 1
ATOM 810 C C . LEU A 1 103 ? 4.338 -2.790 -0.678 1.00 95.00 103 LEU A C 1
ATOM 812 O O . LEU A 1 103 ? 3.573 -3.061 0.245 1.00 95.00 103 LEU A O 1
ATOM 816 N N . ARG A 1 104 ? 4.567 -3.669 -1.662 1.00 92.38 104 ARG A N 1
ATOM 817 C CA . ARG A 1 104 ? 3.943 -5.005 -1.686 1.00 92.38 104 ARG A CA 1
ATOM 818 C C . ARG A 1 104 ? 4.274 -5.828 -0.446 1.00 92.38 104 ARG A C 1
ATOM 820 O O . ARG A 1 104 ? 3.403 -6.505 0.085 1.00 92.38 104 ARG A O 1
ATOM 827 N N . ARG A 1 105 ? 5.526 -5.784 0.014 1.00 91.69 105 ARG A N 1
ATOM 828 C CA . ARG A 1 105 ? 5.984 -6.561 1.178 1.00 91.69 105 ARG A CA 1
ATOM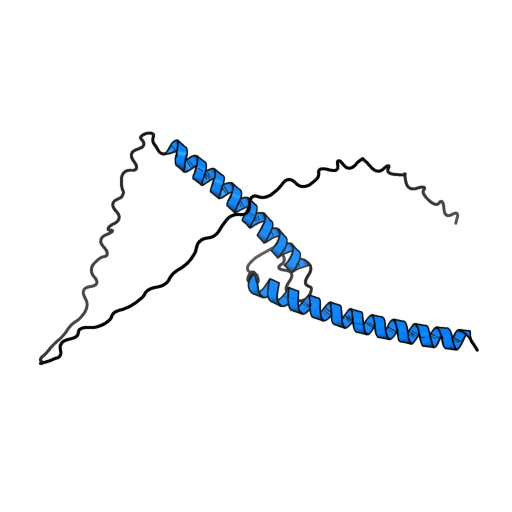 829 C C . ARG A 1 105 ? 5.414 -6.029 2.499 1.00 91.69 105 ARG A C 1
ATOM 831 O O . ARG A 1 105 ? 5.240 -6.820 3.431 1.00 91.69 105 ARG A O 1
ATOM 838 N N . SER A 1 106 ? 5.131 -4.724 2.584 1.00 93.62 106 SER A N 1
ATOM 839 C CA . SER A 1 106 ? 4.574 -4.089 3.786 1.00 93.62 106 SER A CA 1
ATOM 840 C C . SER A 1 106 ? 3.067 -4.274 3.947 1.00 93.62 106 SER A C 1
ATOM 842 O O . SER A 1 106 ? 2.577 -4.150 5.063 1.00 93.62 106 SER A O 1
ATOM 844 N N . ILE A 1 107 ? 2.336 -4.564 2.867 1.00 94.56 107 ILE A N 1
ATOM 845 C CA . ILE A 1 107 ? 0.883 -4.757 2.905 1.00 94.56 107 ILE A CA 1
ATOM 846 C C . ILE A 1 107 ? 0.573 -6.245 3.156 1.00 94.56 107 ILE A C 1
ATOM 848 O O . ILE A 1 107 ? 0.832 -7.069 2.278 1.00 94.56 107 ILE A O 1
ATOM 852 N N . PRO A 1 108 ? -0.006 -6.629 4.311 1.00 91.12 108 PRO A N 1
ATOM 853 C CA . PRO A 1 108 ? -0.253 -8.035 4.649 1.00 91.12 108 PRO A CA 1
ATOM 854 C C . PRO A 1 108 ? -1.331 -8.711 3.795 1.00 91.12 108 PRO A C 1
ATOM 856 O O . PRO A 1 108 ? -1.365 -9.934 3.709 1.00 91.12 108 PRO A O 1
ATOM 859 N N . THR A 1 109 ? -2.232 -7.931 3.193 1.00 87.19 109 THR A N 1
ATOM 860 C CA . THR A 1 109 ? -3.344 -8.437 2.371 1.00 87.19 109 THR A CA 1
ATOM 861 C C . THR A 1 109 ? -2.906 -8.854 0.972 1.00 87.19 109 THR A C 1
ATOM 863 O O . THR A 1 109 ? -3.631 -9.578 0.291 1.00 87.19 109 THR A O 1
ATOM 866 N N . LEU A 1 110 ? -1.727 -8.410 0.531 1.00 87.56 110 LEU A N 1
ATOM 867 C CA . LEU A 1 110 ? -1.201 -8.758 -0.777 1.00 87.56 110 LEU A CA 1
ATOM 868 C C . LEU A 1 110 ? -0.419 -10.071 -0.704 1.00 87.56 110 LEU A C 1
ATOM 870 O O . LEU A 1 110 ? 0.349 -10.284 0.239 1.00 87.56 110 LEU A O 1
ATOM 874 N N . PRO A 1 111 ? -0.548 -10.948 -1.715 1.00 81.50 111 PRO A N 1
ATOM 875 C CA . PRO A 1 111 ? 0.274 -12.140 -1.777 1.00 81.50 111 PRO A CA 1
ATOM 876 C C . PRO A 1 111 ? 1.743 -11.727 -1.868 1.00 81.50 111 PRO A C 1
ATOM 878 O O . PRO A 1 111 ? 2.166 -11.026 -2.795 1.00 81.50 111 PRO A O 1
ATOM 881 N N . ARG A 1 112 ? 2.529 -12.181 -0.890 1.00 76.94 112 ARG A N 1
ATOM 882 C CA . ARG A 1 112 ? 3.987 -12.109 -0.930 1.00 76.94 112 ARG A CA 1
ATOM 883 C C . ARG A 1 112 ? 4.436 -13.069 -2.021 1.00 76.94 112 ARG A C 1
ATOM 885 O O . ARG A 1 112 ? 4.537 -14.264 -1.784 1.00 76.94 112 ARG A O 1
ATOM 892 N N . GLY A 1 113 ? 4.601 -12.551 -3.236 1.00 62.69 113 GLY A N 1
ATOM 893 C CA . GLY A 1 113 ? 5.181 -13.317 -4.330 1.00 62.69 113 GLY A CA 1
ATOM 894 C C . GLY A 1 113 ? 6.571 -13.761 -3.903 1.00 62.69 113 GLY A C 1
ATOM 895 O O . GLY A 1 113 ? 7.469 -12.926 -3.818 1.00 62.69 113 GLY A O 1
ATOM 896 N N . ASP A 1 114 ? 6.715 -15.040 -3.565 1.00 57.50 114 ASP A N 1
ATOM 897 C CA . ASP A 1 114 ? 8.018 -15.640 -3.330 1.00 57.50 114 ASP A CA 1
ATOM 898 C C . ASP A 1 114 ? 8.806 -15.540 -4.643 1.00 57.50 114 ASP A C 1
ATOM 900 O O . ASP A 1 114 ? 8.318 -15.899 -5.719 1.00 57.50 114 ASP A O 1
ATOM 904 N N . GLU A 1 115 ? 9.999 -14.956 -4.571 1.00 56.06 115 GLU A N 1
ATOM 905 C CA . GLU A 1 115 ? 10.857 -14.681 -5.728 1.00 56.06 115 GLU A CA 1
ATOM 906 C C . GLU A 1 115 ? 11.471 -15.970 -6.306 1.00 56.06 115 GLU A C 1
ATOM 908 O O . GLU A 1 115 ? 12.152 -15.945 -7.334 1.00 56.06 115 GLU A O 1
ATOM 913 N N . GLY A 1 116 ? 11.198 -17.122 -5.693 1.00 52.19 116 GLY A N 1
ATOM 914 C CA . GLY A 1 116 ? 11.603 -18.428 -6.178 1.00 52.19 116 GLY A CA 1
ATOM 915 C C . GLY A 1 116 ? 10.476 -19.174 -6.887 1.00 52.19 116 GLY A C 1
ATOM 916 O O . GLY A 1 116 ? 9.585 -19.696 -6.237 1.00 52.19 116 GLY A O 1
ATOM 917 N N . LYS A 1 117 ? 10.639 -19.381 -8.200 1.00 48.97 117 LYS A N 1
ATOM 918 C CA . LYS A 1 117 ? 9.997 -20.442 -9.008 1.00 48.97 117 LYS A CA 1
ATOM 919 C C . LYS A 1 117 ? 8.570 -20.145 -9.505 1.00 48.97 117 LYS A C 1
ATOM 921 O O . LYS A 1 117 ? 7.577 -20.380 -8.843 1.00 48.97 117 LYS A O 1
ATOM 926 N N . PHE A 1 118 ? 8.521 -19.767 -10.784 1.00 43.28 118 PHE A N 1
ATOM 927 C CA . PHE A 1 118 ? 7.403 -19.967 -11.715 1.00 43.28 118 PHE A CA 1
ATOM 928 C C . PHE A 1 118 ? 6.041 -19.355 -11.333 1.00 43.28 118 PHE A C 1
ATOM 930 O O . PHE A 1 118 ? 5.188 -19.979 -10.718 1.00 43.28 118 PHE A O 1
ATOM 937 N N . GLY A 1 119 ? 5.758 -18.182 -11.906 1.00 49.72 119 GLY A N 1
ATOM 938 C CA . GLY A 1 119 ? 4.411 -17.926 -12.429 1.00 49.72 119 GLY A CA 1
ATOM 939 C C . GLY A 1 119 ? 3.391 -17.267 -11.504 1.00 49.72 119 GLY A C 1
ATOM 940 O O . GLY A 1 119 ? 2.216 -17.240 -11.861 1.00 49.72 119 GLY A O 1
ATOM 941 N N . HIS A 1 120 ? 3.782 -16.663 -10.380 1.00 53.19 120 HIS A N 1
ATOM 942 C CA . HIS A 1 120 ? 2.857 -15.764 -9.689 1.00 53.19 120 HIS A CA 1
ATOM 943 C C . HIS A 1 120 ? 2.587 -14.534 -10.563 1.00 53.19 120 HIS A C 1
ATOM 945 O O . HIS A 1 120 ? 3.494 -13.755 -10.872 1.00 53.19 120 HIS A O 1
ATOM 951 N N . ALA A 1 121 ? 1.332 -14.380 -10.998 1.00 59.69 121 ALA A N 1
ATOM 952 C CA . ALA A 1 121 ? 0.870 -13.216 -11.737 1.00 59.69 121 ALA A CA 1
ATOM 953 C C . ALA A 1 121 ? 1.235 -11.957 -10.941 1.00 59.69 121 ALA A C 1
ATOM 955 O O . ALA A 1 121 ? 0.695 -11.711 -9.862 1.00 59.69 121 ALA A O 1
ATOM 956 N N . ARG A 1 122 ? 2.208 -11.186 -11.445 1.00 72.06 122 ARG A N 1
ATOM 957 C CA . ARG A 1 122 ? 2.659 -9.948 -10.803 1.00 72.06 122 ARG A CA 1
ATOM 958 C C . ARG A 1 122 ? 1.437 -9.061 -10.597 1.00 72.06 122 ARG A C 1
ATOM 960 O O . ARG A 1 122 ? 0.824 -8.635 -11.573 1.00 72.06 122 ARG A O 1
ATOM 967 N N . LEU A 1 123 ? 1.097 -8.788 -9.338 1.00 80.50 123 LEU A N 1
ATOM 968 C CA . LEU A 1 123 ? -0.007 -7.900 -8.982 1.00 80.50 123 LEU A CA 1
ATOM 969 C C . LEU A 1 123 ? 0.147 -6.584 -9.748 1.00 80.50 123 LEU A C 1
ATOM 971 O O . LEU A 1 123 ? 1.239 -5.999 -9.769 1.00 80.50 123 LEU A O 1
ATOM 975 N N . SER A 1 124 ? -0.925 -6.129 -10.395 1.00 88.75 124 SER A N 1
ATOM 976 C CA . SER A 1 124 ? -0.883 -4.892 -11.174 1.00 88.75 124 SER A CA 1
ATOM 977 C C . SER A 1 124 ? -0.501 -3.712 -10.274 1.00 88.75 124 SER A C 1
ATOM 979 O O . SER A 1 124 ? -0.818 -3.696 -9.084 1.00 88.75 124 SER A O 1
ATOM 981 N N . LYS A 1 125 ? 0.199 -2.712 -10.831 1.00 92.56 125 LYS A N 1
ATOM 982 C CA . LYS A 1 125 ? 0.616 -1.518 -10.072 1.00 92.56 125 LYS A CA 1
ATOM 983 C C . LYS A 1 125 ? -0.581 -0.846 -9.396 1.00 92.56 125 LYS A C 1
ATOM 985 O O . LYS A 1 125 ? -0.512 -0.513 -8.222 1.00 92.56 125 LYS A O 1
ATOM 990 N N . THR A 1 126 ? -1.692 -0.738 -10.121 1.00 95.38 126 THR A N 1
ATOM 991 C CA . THR A 1 126 ? -2.950 -0.173 -9.627 1.00 95.38 126 THR A CA 1
ATOM 992 C C . THR A 1 126 ? -3.504 -0.943 -8.434 1.00 95.38 126 THR A C 1
ATOM 994 O O . THR A 1 126 ? -3.935 -0.327 -7.469 1.00 95.38 126 THR A O 1
ATOM 997 N N . MET A 1 127 ? -3.456 -2.277 -8.460 1.00 94.19 127 MET A N 1
ATOM 998 C CA . MET A 1 127 ? -3.976 -3.088 -7.359 1.00 94.19 127 MET A CA 1
ATOM 999 C C . MET A 1 127 ? -3.128 -2.945 -6.095 1.00 94.19 127 MET A C 1
ATOM 1001 O O . MET A 1 127 ? -3.682 -2.859 -5.008 1.00 94.19 127 MET A O 1
ATOM 1005 N N . VAL A 1 128 ? -1.800 -2.843 -6.232 1.00 94.06 128 VAL A N 1
ATOM 1006 C CA . VAL A 1 128 ? -0.924 -2.551 -5.085 1.00 94.06 128 VAL A CA 1
ATOM 1007 C C . VAL A 1 128 ? -1.313 -1.226 -4.432 1.00 94.06 128 VAL A C 1
ATOM 1009 O O . VAL A 1 128 ? -1.404 -1.160 -3.212 1.00 94.06 128 VAL A O 1
ATOM 1012 N N . LEU A 1 129 ? -1.567 -0.189 -5.235 1.00 96.81 129 LEU A N 1
ATOM 1013 C CA . LEU A 1 129 ? -1.968 1.125 -4.729 1.00 96.81 129 LEU A CA 1
ATOM 1014 C C . LEU A 1 129 ? -3.345 1.088 -4.057 1.00 96.81 129 LEU A C 1
ATOM 1016 O O . LEU A 1 129 ? -3.488 1.617 -2.962 1.00 96.81 129 LEU A O 1
ATOM 1020 N N . ALA A 1 130 ? -4.331 0.429 -4.670 1.00 96.56 130 ALA A N 1
ATOM 1021 C CA . ALA A 1 130 ? -5.663 0.281 -4.086 1.00 96.56 130 ALA A CA 1
ATOM 1022 C C . ALA A 1 130 ? -5.599 -0.432 -2.726 1.00 96.56 130 ALA A C 1
ATOM 1024 O O . ALA A 1 130 ? -6.056 0.101 -1.721 1.00 96.56 130 ALA A O 1
ATOM 1025 N N . SER A 1 131 ? -4.916 -1.578 -2.663 1.00 95.56 131 SER A N 1
ATOM 1026 C CA . SER A 1 131 ? -4.758 -2.317 -1.409 1.00 95.56 131 SER A CA 1
ATOM 1027 C C . SER A 1 131 ? -3.944 -1.559 -0.357 1.00 95.56 131 SER A C 1
ATOM 1029 O O . SER A 1 131 ? -4.154 -1.777 0.833 1.00 95.56 131 SER A O 1
ATOM 1031 N N . ALA A 1 132 ? -3.025 -0.676 -0.764 1.00 97.75 132 ALA A N 1
ATOM 1032 C CA . ALA A 1 132 ? -2.305 0.194 0.163 1.00 97.75 132 ALA A CA 1
ATOM 1033 C C . ALA A 1 132 ? -3.251 1.188 0.844 1.00 97.75 132 ALA A C 1
ATOM 1035 O O . ALA A 1 132 ? -3.194 1.337 2.061 1.00 97.75 132 ALA A O 1
ATOM 1036 N N . ILE A 1 133 ? -4.128 1.826 0.064 1.00 98.19 133 ILE A N 1
ATOM 1037 C CA . ILE A 1 133 ? -5.133 2.771 0.568 1.00 98.19 133 ILE A CA 1
ATOM 1038 C C . ILE A 1 133 ? -6.059 2.061 1.559 1.00 98.19 133 ILE A C 1
ATOM 1040 O O . ILE A 1 133 ? -6.224 2.521 2.687 1.00 98.19 133 ILE A O 1
ATOM 1044 N N . ASP A 1 134 ? -6.583 0.897 1.176 1.00 97.81 134 ASP A N 1
ATOM 1045 C CA . ASP A 1 134 ? -7.472 0.114 2.038 1.00 97.81 134 ASP A CA 1
ATOM 1046 C C . ASP A 1 134 ? -6.783 -0.294 3.347 1.00 97.81 134 ASP A C 1
ATOM 1048 O O . ASP A 1 134 ? -7.381 -0.250 4.424 1.00 97.81 134 ASP A O 1
ATOM 1052 N N . TYR A 1 135 ? -5.506 -0.678 3.271 1.00 98.00 135 TYR A N 1
ATOM 1053 C CA . TYR A 1 135 ? -4.745 -1.084 4.446 1.00 98.00 135 TYR A CA 1
ATOM 1054 C C . TYR A 1 135 ? -4.454 0.083 5.396 1.00 98.00 135 TYR A C 1
ATOM 1056 O O . TYR A 1 135 ? -4.508 -0.113 6.610 1.00 98.00 135 TYR A O 1
ATOM 1064 N N . ILE A 1 136 ? -4.199 1.287 4.872 1.00 98.00 136 ILE A N 1
ATOM 1065 C CA . ILE A 1 136 ? -4.045 2.497 5.693 1.00 98.00 136 ILE A CA 1
ATOM 1066 C C . ILE A 1 136 ? -5.330 2.747 6.487 1.00 98.00 136 ILE A C 1
ATOM 1068 O O . ILE A 1 136 ? -5.272 2.783 7.715 1.00 98.00 136 ILE A O 1
ATOM 1072 N N . HIS A 1 137 ? -6.486 2.799 5.816 1.00 98.31 137 HIS A N 1
ATOM 1073 C CA . HIS A 1 137 ? -7.771 3.023 6.490 1.00 98.31 137 HIS A CA 1
ATOM 1074 C C . HIS A 1 137 ? -8.066 1.957 7.550 1.00 98.31 137 HIS A C 1
ATOM 1076 O O . HIS A 1 137 ? -8.517 2.271 8.652 1.00 98.31 137 HIS A O 1
ATOM 1082 N N . LYS A 1 138 ? -7.776 0.687 7.242 1.00 97.75 138 LYS A N 1
ATOM 1083 C CA . LYS A 1 138 ? -7.948 -0.413 8.194 1.00 97.75 138 LYS A CA 1
ATOM 1084 C C . LYS A 1 138 ? -7.109 -0.201 9.459 1.00 97.75 138 LYS A C 1
ATOM 1086 O O . LYS A 1 138 ? -7.631 -0.323 10.564 1.00 97.75 138 LYS A O 1
ATOM 1091 N N . ILE A 1 139 ? -5.823 0.116 9.308 1.00 97.94 139 ILE A N 1
ATOM 1092 C CA . ILE A 1 139 ? -4.912 0.311 10.446 1.00 97.94 139 ILE A CA 1
ATOM 1093 C C . ILE A 1 139 ? -5.281 1.560 11.254 1.00 97.94 139 ILE A C 1
ATOM 1095 O O . ILE A 1 139 ? -5.162 1.555 12.479 1.00 97.94 139 ILE A O 1
ATOM 1099 N N . GLU A 1 140 ? -5.758 2.618 10.602 1.00 98.19 140 GLU A N 1
ATOM 1100 C CA . GLU A 1 140 ? -6.254 3.818 11.283 1.00 98.19 140 GLU A CA 1
ATOM 1101 C C . GLU A 1 140 ? -7.475 3.509 12.156 1.00 98.19 140 GLU A C 1
ATOM 1103 O O . GLU A 1 140 ? -7.501 3.896 13.328 1.00 98.19 140 GLU A O 1
ATOM 1108 N N . GLN A 1 141 ? -8.432 2.740 11.633 1.00 98.31 141 GLN A N 1
ATOM 1109 C CA . GLN A 1 141 ? -9.611 2.310 12.384 1.00 98.31 141 GLN A CA 1
ATOM 1110 C C . GLN A 1 141 ? -9.240 1.396 13.562 1.00 98.31 141 GLN A C 1
ATOM 1112 O O . GLN A 1 141 ? -9.713 1.598 14.681 1.00 98.31 141 GLN A O 1
ATOM 1117 N N . GLU A 1 142 ? -8.372 0.405 13.340 1.00 97.88 142 GLU A N 1
ATOM 1118 C CA . GLU A 1 142 ? -7.887 -0.487 14.403 1.00 97.88 142 GLU A CA 1
ATOM 1119 C C . GLU A 1 142 ? -7.176 0.300 15.513 1.00 97.88 142 GLU A C 1
ATOM 1121 O O . GLU A 1 142 ? -7.383 0.036 16.701 1.00 97.88 142 GLU A O 1
ATOM 1126 N N . ARG A 1 143 ? -6.382 1.311 15.139 1.00 98.38 143 ARG A N 1
ATOM 1127 C CA . ARG A 1 143 ? -5.723 2.212 16.088 1.00 98.38 143 ARG A CA 1
ATOM 1128 C C . ARG A 1 143 ? -6.736 3.006 16.906 1.00 98.38 143 ARG A C 1
ATOM 1130 O O . ARG A 1 143 ? -6.548 3.135 18.114 1.00 98.38 143 ARG A O 1
ATOM 1137 N N . GLU A 1 144 ? -7.774 3.551 16.281 1.00 98.38 144 GLU A N 1
ATOM 1138 C CA . GLU A 1 144 ? -8.804 4.316 16.988 1.00 98.38 144 GLU A CA 1
ATOM 1139 C C . GLU A 1 144 ? -9.526 3.453 18.029 1.00 98.38 144 GLU A C 1
ATOM 1141 O O . GLU A 1 144 ? -9.599 3.834 19.199 1.00 98.38 144 GLU A O 1
ATOM 1146 N N . VAL A 1 145 ? -9.964 2.254 17.640 1.00 98.31 145 VAL A N 1
ATOM 1147 C CA . VAL A 1 145 ? -10.618 1.301 18.552 1.00 98.31 145 VAL A CA 1
ATOM 1148 C C . VAL A 1 145 ? -9.689 0.915 19.705 1.00 98.31 145 VAL A C 1
ATOM 1150 O O . VAL A 1 145 ? -10.101 0.915 20.867 1.00 98.31 145 VAL A O 1
ATOM 1153 N N . ALA A 1 146 ? -8.416 0.632 19.415 1.00 98.06 146 ALA A N 1
ATOM 1154 C CA . ALA A 1 146 ? -7.439 0.293 20.445 1.00 98.06 146 ALA A CA 1
ATOM 1155 C C . ALA A 1 146 ? -7.217 1.446 21.440 1.00 98.06 146 ALA A C 1
ATOM 1157 O O . ALA A 1 146 ? -7.105 1.212 22.643 1.00 98.06 146 ALA A O 1
ATOM 1158 N N . LEU A 1 147 ? -7.177 2.693 20.962 1.00 98.19 147 LEU A N 1
ATOM 1159 C CA . LEU A 1 147 ? -7.042 3.868 21.825 1.00 98.19 147 LEU A CA 1
ATOM 1160 C C . LEU A 1 147 ? -8.276 4.081 22.706 1.00 98.19 147 LEU A C 1
ATOM 1162 O O . LEU A 1 147 ? -8.116 4.373 23.890 1.00 98.19 147 LEU A O 1
ATOM 1166 N N . GLN A 1 148 ? -9.480 3.893 22.160 1.00 98.00 148 GLN A N 1
ATOM 1167 C CA . GLN A 1 148 ? -10.723 3.975 22.933 1.00 98.00 148 GLN A CA 1
ATOM 1168 C C . GLN A 1 148 ? -10.742 2.945 24.069 1.00 98.00 148 GLN A C 1
ATOM 1170 O O . GLN A 1 148 ? -11.083 3.281 25.205 1.00 98.00 148 GLN A O 1
ATOM 1175 N N . GLU A 1 149 ? -10.313 1.710 23.799 1.00 97.44 149 GLU A N 1
ATOM 1176 C CA . GLU A 1 149 ? -10.251 0.675 24.833 1.00 97.44 149 GLU A CA 1
ATOM 1177 C C . GLU A 1 149 ? -9.169 0.968 25.880 1.00 97.44 149 GLU A C 1
ATOM 1179 O O . GLU A 1 149 ? -9.404 0.809 27.078 1.00 97.44 149 GLU A O 1
ATOM 1184 N N . LEU A 1 150 ? -7.997 1.465 25.470 1.00 98.00 150 LEU A N 1
ATOM 1185 C CA . LEU A 1 150 ? -6.966 1.889 26.420 1.00 98.00 150 LEU A CA 1
ATOM 1186 C C . LEU A 1 150 ? -7.459 3.003 27.342 1.00 98.00 150 LEU A C 1
ATOM 1188 O O . LEU A 1 150 ? -7.168 2.965 28.540 1.00 98.00 150 LEU A O 1
ATOM 1192 N N . GLU A 1 151 ? -8.200 3.971 26.812 1.00 97.69 151 GLU A N 1
ATOM 1193 C CA . GLU A 1 151 ? -8.758 5.056 27.615 1.00 97.69 151 GLU A CA 1
ATOM 1194 C C . GLU A 1 151 ? -9.798 4.528 28.605 1.00 97.69 151 GLU A C 1
ATOM 1196 O O . GLU A 1 151 ? -9.690 4.761 29.811 1.00 97.69 151 GLU A O 1
ATOM 1201 N N . ARG A 1 152 ? -10.718 3.681 28.138 1.00 97.25 152 ARG A N 1
ATOM 1202 C CA . ARG A 1 152 ? -11.692 3.002 28.999 1.00 97.25 152 ARG A CA 1
ATOM 1203 C C . ARG A 1 152 ? -11.014 2.227 30.133 1.00 97.25 152 ARG A C 1
ATOM 1205 O O . ARG A 1 152 ? -11.422 2.318 31.294 1.00 97.25 152 ARG A O 1
ATOM 1212 N N . LEU A 1 153 ? -9.973 1.455 29.824 1.00 97.00 153 LEU A N 1
ATOM 1213 C CA . LEU A 1 153 ? -9.234 0.677 30.820 1.00 97.00 153 LEU A CA 1
ATOM 1214 C C . LEU A 1 153 ? -8.487 1.577 31.810 1.00 97.00 153 LEU A C 1
ATOM 1216 O O . LEU A 1 153 ? -8.437 1.261 33.005 1.00 97.00 153 LEU A O 1
ATOM 1220 N N . ARG A 1 154 ? -7.937 2.706 31.350 1.00 96.62 154 ARG A N 1
ATOM 1221 C CA . ARG A 1 154 ? -7.310 3.714 32.218 1.00 96.62 154 ARG A CA 1
ATOM 1222 C C . ARG A 1 154 ? -8.317 4.322 33.180 1.00 96.62 154 ARG A C 1
ATOM 1224 O O . ARG A 1 154 ? -8.017 4.393 34.371 1.00 96.62 154 ARG A O 1
ATOM 1231 N N . GLU A 1 155 ? -9.509 4.676 32.713 1.00 96.62 155 GLU A N 1
ATOM 1232 C CA . GLU A 1 155 ? -10.576 5.190 33.574 1.00 96.62 155 GLU A CA 1
ATOM 1233 C C . GLU A 1 155 ? -10.989 4.172 34.642 1.00 96.62 155 GLU A C 1
ATOM 1235 O O . GLU A 1 155 ? -11.077 4.511 35.824 1.00 96.62 155 GLU A O 1
ATOM 1240 N N . ILE A 1 156 ? -11.201 2.909 34.255 1.00 96.88 156 ILE A N 1
ATOM 1241 C CA . ILE A 1 156 ? -11.555 1.835 35.195 1.00 96.88 156 ILE A CA 1
ATOM 1242 C C . ILE A 1 156 ? -10.445 1.652 36.235 1.00 96.88 156 ILE A C 1
ATOM 1244 O O . ILE A 1 156 ? -10.729 1.544 37.432 1.00 96.88 156 ILE A O 1
ATOM 1248 N N . ARG A 1 157 ? -9.177 1.645 35.805 1.00 96.12 157 ARG A N 1
ATOM 1249 C CA . ARG A 1 157 ? -8.025 1.524 36.706 1.00 96.12 157 ARG A CA 1
ATOM 1250 C C . ARG A 1 157 ? -7.931 2.710 37.664 1.00 96.12 157 ARG A C 1
ATOM 1252 O O . ARG A 1 157 ? -7.733 2.495 38.856 1.00 96.12 157 ARG A O 1
ATOM 1259 N N . ALA A 1 158 ? -8.124 3.931 37.171 1.00 95.75 158 ALA A N 1
ATOM 1260 C CA . ALA A 1 158 ? -8.107 5.140 37.987 1.00 95.75 158 ALA A CA 1
ATOM 1261 C C . ALA A 1 158 ? -9.243 5.148 39.019 1.00 95.75 158 ALA A C 1
ATOM 1263 O O . ALA A 1 158 ? -9.021 5.527 40.165 1.00 95.75 158 ALA A O 1
ATOM 1264 N N . ARG A 1 159 ? -10.445 4.687 38.648 1.00 95.12 159 ARG A N 1
ATOM 1265 C CA . ARG A 1 159 ? -11.574 4.542 39.583 1.00 95.12 159 ARG A CA 1
ATOM 1266 C C . ARG A 1 159 ? -11.275 3.519 40.678 1.00 95.12 159 ARG A C 1
ATOM 1268 O O . ARG A 1 159 ? -11.537 3.805 41.839 1.00 95.12 159 ARG A O 1
ATOM 1275 N N . ARG A 1 160 ? -10.684 2.371 40.326 1.00 94.25 160 ARG A N 1
ATOM 1276 C CA . ARG A 1 160 ? -10.279 1.339 41.300 1.00 94.25 160 ARG A CA 1
ATOM 1277 C C . ARG A 1 160 ? -9.201 1.816 42.271 1.00 94.25 160 ARG A C 1
ATOM 1279 O O . ARG A 1 160 ? -9.191 1.365 43.399 1.00 94.25 160 ARG A O 1
ATOM 1286 N N . GLN A 1 161 ? -8.305 2.705 41.846 1.00 91.19 161 GLN A N 1
ATOM 1287 C CA . GLN A 1 161 ? -7.238 3.248 42.700 1.00 91.19 161 GLN A CA 1
ATOM 1288 C C . GLN A 1 161 ? -7.711 4.334 43.679 1.00 91.19 161 GLN A C 1
ATOM 1290 O O . GLN A 1 161 ? -6.934 4.759 44.527 1.00 91.19 161 GLN A O 1
ATOM 1295 N N . ARG A 1 162 ? -8.948 4.825 43.535 1.00 85.62 162 ARG A N 1
ATOM 1296 C CA . ARG A 1 162 ? -9.541 5.848 44.413 1.00 85.62 162 ARG A CA 1
ATOM 1297 C C . ARG A 1 162 ? -10.447 5.264 45.503 1.00 85.62 162 ARG A C 1
ATOM 1299 O O . ARG A 1 162 ? -10.972 6.038 46.299 1.00 85.62 162 ARG A O 1
ATOM 1306 N N . GLN A 1 163 ? -10.674 3.952 45.487 1.00 67.00 163 GLN A N 1
ATOM 1307 C CA . GLN A 1 163 ? -11.391 3.201 46.520 1.00 67.00 163 GLN A CA 1
ATOM 1308 C C . GLN A 1 163 ? -10.377 2.512 47.427 1.00 67.00 163 GLN A C 1
ATOM 1310 O O . GLN A 1 163 ? -10.672 2.419 48.635 1.00 67.00 163 GLN A O 1
#

pLDDT: mean 70.78, std 21.75, range [33.69, 98.38]

InterPro domains:
  IPR011598 Myc-type, basic helix-loop-helix (bHLH) domain [PF00010] (82-139)
  IPR011598 Myc-type, basic helix-loop-helix (bHLH) domain [PS50888] (80-139)
  IPR011598 Myc-type, basic helix-loop-helix (bHLH) domain [SM00353] (86-145)
  IPR036638 Helix-loop-helix DNA-binding domain superfamily [G3DSA:4.10.280.10] (72-163)
  IPR036638 Helix-loop-helix DNA-binding domain superfamily [SSF47459] (78-154)